Protein AF-A0A955Y1S4-F1 (afdb_monomer_lite)

Structure (mmCIF, N/CA/C/O backbone):
data_AF-A0A955Y1S4-F1
#
_entry.id   AF-A0A955Y1S4-F1
#
loop_
_atom_site.group_PDB
_atom_site.id
_atom_site.type_symbol
_atom_site.label_atom_id
_atom_site.label_alt_id
_atom_site.label_comp_id
_atom_site.label_asym_id
_atom_site.label_entity_id
_atom_site.label_seq_id
_atom_site.pdbx_PDB_ins_code
_atom_site.Cartn_x
_atom_site.Cartn_y
_atom_site.Cartn_z
_atom_site.occupancy
_atom_site.B_iso_or_equiv
_atom_site.auth_seq_id
_atom_site.auth_comp_id
_atom_site.auth_asym_id
_atom_site.auth_atom_id
_atom_site.pdbx_PDB_model_num
ATOM 1 N N . MET A 1 1 ? 46.628 -7.583 -4.618 1.00 51.91 1 MET A N 1
ATOM 2 C CA . MET A 1 1 ? 46.057 -6.409 -5.317 1.00 51.91 1 MET A CA 1
ATOM 3 C C . MET A 1 1 ? 46.534 -6.329 -6.782 1.00 51.91 1 MET A C 1
ATOM 5 O O . MET A 1 1 ? 46.796 -5.245 -7.268 1.00 51.91 1 MET A O 1
ATOM 9 N N . GLY A 1 2 ? 46.641 -7.453 -7.514 1.00 55.50 2 GLY A N 1
ATOM 10 C CA . GLY A 1 2 ? 47.383 -7.476 -8.792 1.00 55.50 2 GLY A CA 1
ATOM 11 C C . GLY A 1 2 ? 46.976 -8.576 -9.776 1.00 55.50 2 GLY A C 1
ATOM 12 O O . GLY A 1 2 ? 47.836 -9.185 -10.378 1.00 55.50 2 GLY A O 1
ATOM 13 N N . ARG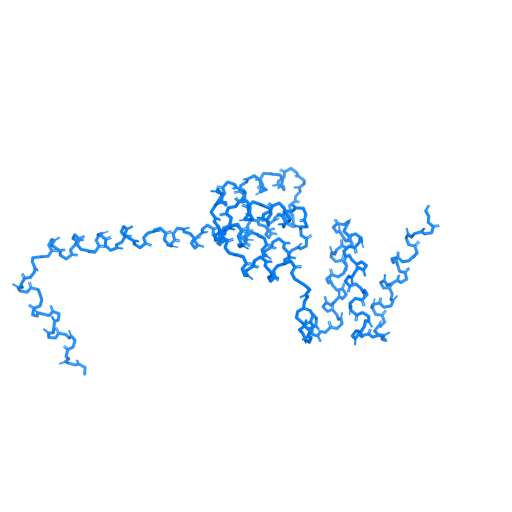 A 1 3 ? 45.679 -8.886 -9.899 1.00 57.31 3 ARG A N 1
ATOM 14 C CA . ARG A 1 3 ? 45.173 -9.801 -10.954 1.00 57.31 3 ARG A CA 1
ATOM 15 C C . ARG A 1 3 ? 44.001 -9.231 -11.754 1.00 57.31 3 ARG A C 1
ATOM 17 O O . ARG A 1 3 ? 43.813 -9.585 -12.906 1.00 57.31 3 ARG A O 1
ATOM 24 N N . ILE A 1 4 ? 43.238 -8.309 -11.163 1.00 57.88 4 ILE A N 1
ATOM 25 C CA . ILE A 1 4 ? 42.127 -7.631 -11.846 1.00 57.88 4 ILE A CA 1
ATOM 26 C C . ILE A 1 4 ? 42.656 -6.514 -12.766 1.00 57.88 4 ILE A C 1
ATOM 28 O O . ILE A 1 4 ? 42.139 -6.340 -13.861 1.00 57.88 4 ILE A O 1
ATOM 32 N N . GLY A 1 5 ? 43.724 -5.810 -12.368 1.00 56.78 5 GLY A N 1
ATOM 33 C CA . GLY A 1 5 ? 44.334 -4.749 -13.184 1.00 56.78 5 GLY A CA 1
ATOM 34 C C . GLY A 1 5 ? 44.963 -5.253 -14.490 1.00 56.78 5 GLY A C 1
ATOM 35 O O . GLY A 1 5 ? 44.794 -4.616 -15.524 1.00 56.78 5 GLY A O 1
ATOM 36 N N . GLU A 1 6 ? 45.603 -6.428 -14.469 1.00 59.25 6 GLU A N 1
ATOM 37 C CA . GLU A 1 6 ? 46.213 -7.039 -15.664 1.00 59.25 6 GLU A CA 1
ATOM 38 C C . GLU A 1 6 ? 45.165 -7.562 -16.659 1.00 59.25 6 GLU A C 1
ATOM 40 O O . GLU A 1 6 ? 45.338 -7.425 -17.868 1.00 59.25 6 GLU A O 1
ATOM 45 N N . LEU A 1 7 ? 44.037 -8.095 -16.169 1.00 58.19 7 LEU A N 1
ATOM 46 C CA . LEU A 1 7 ? 42.918 -8.508 -17.026 1.00 58.19 7 LEU A CA 1
ATOM 47 C C . LEU A 1 7 ? 42.256 -7.318 -17.734 1.00 58.19 7 LEU A C 1
ATOM 49 O O . LEU A 1 7 ? 41.830 -7.455 -18.877 1.00 58.19 7 LEU A O 1
ATOM 53 N N . ILE A 1 8 ? 42.186 -6.156 -17.079 1.00 59.56 8 ILE A N 1
ATOM 54 C CA . ILE A 1 8 ? 41.623 -4.932 -17.667 1.00 59.56 8 ILE A CA 1
ATOM 55 C C . ILE A 1 8 ? 42.572 -4.357 -18.733 1.00 59.56 8 ILE A C 1
ATOM 57 O O . ILE A 1 8 ? 42.115 -4.019 -19.822 1.00 59.56 8 ILE A O 1
ATOM 61 N N . GLN A 1 9 ? 43.886 -4.337 -18.479 1.00 59.72 9 GLN A N 1
ATOM 62 C CA . GLN A 1 9 ? 44.881 -3.863 -19.455 1.00 59.72 9 GLN A CA 1
ATOM 63 C C . GLN A 1 9 ? 45.009 -4.767 -20.693 1.00 59.72 9 GLN A C 1
ATOM 65 O O . GLN A 1 9 ? 45.205 -4.266 -21.798 1.00 59.72 9 GLN A O 1
ATOM 70 N N . GLY A 1 10 ? 44.858 -6.089 -20.544 1.00 58.91 10 GLY A N 1
ATOM 71 C CA . GLY A 1 10 ? 44.835 -7.012 -21.686 1.00 58.91 10 GLY A CA 1
ATOM 72 C C . GLY A 1 10 ? 43.583 -6.873 -22.561 1.00 58.91 10 GLY A C 1
ATOM 73 O O . GLY A 1 10 ? 43.636 -7.119 -23.766 1.00 58.91 10 GLY A O 1
ATOM 74 N N . LEU A 1 11 ? 42.459 -6.438 -21.981 1.00 54.91 11 LEU A N 1
ATOM 75 C CA . LEU A 1 11 ? 41.208 -6.227 -22.713 1.00 54.91 11 LEU A CA 1
ATOM 76 C C . LEU A 1 11 ? 41.243 -4.953 -23.577 1.00 54.91 11 LEU A C 1
ATOM 78 O O . LEU A 1 11 ? 40.689 -4.952 -24.676 1.00 54.91 11 LEU A O 1
ATOM 82 N N . GLU A 1 12 ? 41.926 -3.898 -23.115 1.00 54.06 12 GLU A N 1
ATOM 83 C CA . GLU A 1 12 ? 42.076 -2.622 -23.841 1.00 54.06 12 GLU A CA 1
ATOM 84 C C . GLU A 1 12 ? 42.860 -2.754 -25.158 1.00 54.06 12 GLU A C 1
ATOM 86 O O . GLU A 1 12 ? 42.649 -1.960 -26.073 1.00 54.06 12 GLU A O 1
ATOM 91 N N . GLN A 1 13 ? 43.725 -3.766 -25.299 1.00 63.50 13 GLN A N 1
ATOM 92 C CA . GLN A 1 13 ? 44.450 -4.021 -26.554 1.00 63.50 13 GLN A CA 1
ATOM 93 C C . GLN A 1 13 ? 43.636 -4.803 -27.594 1.00 63.50 13 GLN A C 1
ATOM 95 O O . GLN A 1 13 ? 43.968 -4.769 -28.777 1.00 63.50 13 GLN A O 1
ATOM 100 N N . ILE A 1 14 ? 42.582 -5.509 -27.176 1.00 69.38 14 ILE A N 1
ATOM 101 C CA . ILE A 1 14 ? 41.815 -6.423 -28.039 1.00 69.38 14 ILE A CA 1
ATOM 102 C C . ILE A 1 14 ? 40.467 -5.812 -28.437 1.00 69.38 14 ILE A C 1
ATOM 104 O O . ILE A 1 14 ? 39.948 -6.093 -29.518 1.00 69.38 14 ILE A O 1
ATOM 108 N N . VAL A 1 15 ? 39.898 -4.953 -27.588 1.00 66.75 15 VAL A N 1
ATOM 109 C CA . VAL A 1 15 ? 38.574 -4.366 -27.794 1.00 66.75 15 VAL A CA 1
ATOM 110 C C . VAL A 1 15 ? 38.706 -2.852 -27.971 1.00 66.75 15 VAL A C 1
ATOM 112 O O . VAL A 1 15 ? 39.052 -2.156 -27.017 1.00 66.75 15 VAL A O 1
ATOM 115 N N . PRO A 1 16 ? 38.403 -2.308 -29.166 1.00 80.44 16 PRO A N 1
ATOM 116 C CA . PRO A 1 16 ? 38.429 -0.871 -29.388 1.00 80.44 16 PRO A CA 1
ATOM 117 C C . PRO A 1 16 ? 37.551 -0.113 -28.374 1.00 80.44 16 PRO A C 1
ATOM 119 O O . PRO A 1 16 ? 36.448 -0.570 -28.060 1.00 80.44 16 PRO A O 1
ATOM 122 N N . PRO A 1 17 ? 37.958 1.082 -27.909 1.00 77.19 17 PRO A N 1
ATOM 123 C CA . PRO A 1 17 ? 37.250 1.818 -26.855 1.00 77.19 17 PRO A CA 1
ATOM 124 C C . PRO A 1 17 ? 35.794 2.164 -27.212 1.00 77.19 17 PRO A C 1
ATOM 126 O O . PRO A 1 17 ? 34.937 2.258 -26.332 1.00 77.19 17 PRO A O 1
ATOM 129 N N . TRP A 1 18 ? 35.470 2.281 -28.503 1.00 78.19 18 TRP A N 1
ATOM 130 C CA . TRP A 1 18 ? 34.096 2.482 -28.970 1.00 78.19 18 TRP A CA 1
ATOM 131 C C . TRP A 1 18 ? 33.198 1.251 -28.757 1.00 78.19 18 TRP A C 1
ATOM 133 O O . TRP A 1 18 ? 32.001 1.411 -28.529 1.00 78.19 18 TRP A O 1
ATOM 143 N N . VAL A 1 19 ? 33.753 0.032 -28.771 1.00 84.00 19 VAL A N 1
ATOM 144 C CA . VAL A 1 19 ? 33.013 -1.209 -28.483 1.00 84.00 19 VAL A CA 1
ATOM 145 C C . VAL A 1 19 ? 32.673 -1.288 -26.998 1.00 84.00 19 VAL A C 1
ATOM 147 O O . VAL A 1 19 ? 31.555 -1.658 -26.650 1.00 84.00 19 VAL A O 1
ATOM 150 N N . LEU A 1 20 ? 33.597 -0.887 -26.117 1.00 79.94 20 LEU A N 1
ATOM 151 C CA . LEU A 1 20 ? 33.336 -0.799 -24.675 1.00 79.94 20 LEU A CA 1
ATOM 152 C C . LEU A 1 20 ? 32.244 0.234 -24.369 1.00 79.94 20 LEU A C 1
ATOM 154 O O . LEU A 1 20 ? 31.333 -0.047 -23.591 1.00 79.94 20 LEU A O 1
ATOM 158 N N . LEU A 1 21 ? 32.282 1.395 -25.032 1.00 82.94 21 LEU A N 1
ATOM 159 C CA . LEU A 1 21 ? 31.219 2.402 -24.949 1.00 82.94 21 LEU A CA 1
ATOM 160 C C . LEU A 1 21 ? 29.875 1.860 -25.454 1.00 82.94 21 LEU A C 1
ATOM 162 O O . LEU A 1 21 ? 28.863 2.015 -24.773 1.00 82.94 21 LEU A O 1
ATOM 166 N N . ALA A 1 22 ? 29.853 1.180 -26.602 1.00 82.00 22 ALA A N 1
ATOM 167 C CA . ALA A 1 22 ? 28.636 0.577 -27.140 1.00 82.00 22 ALA A CA 1
ATOM 168 C C . ALA A 1 22 ? 28.067 -0.499 -26.200 1.00 82.00 22 ALA A C 1
ATOM 170 O O . ALA A 1 22 ? 26.870 -0.501 -25.919 1.00 82.00 22 ALA A O 1
ATOM 171 N N . ALA A 1 23 ? 28.917 -1.367 -25.646 1.00 82.06 23 ALA A N 1
ATOM 172 C CA . ALA A 1 23 ? 28.516 -2.386 -24.681 1.00 82.06 23 ALA A CA 1
ATOM 173 C C . ALA A 1 23 ? 27.958 -1.769 -23.388 1.00 82.06 23 ALA A C 1
ATOM 175 O O . ALA A 1 23 ? 26.931 -2.224 -22.884 1.00 82.06 23 ALA A O 1
ATOM 176 N N . ALA A 1 24 ? 28.577 -0.698 -22.881 1.00 80.12 24 ALA A N 1
ATOM 177 C CA . ALA A 1 24 ? 28.082 0.033 -21.719 1.00 80.12 24 ALA A CA 1
ATOM 178 C C . ALA A 1 24 ? 26.711 0.680 -21.982 1.00 80.12 24 ALA A C 1
ATOM 180 O O . ALA A 1 24 ? 25.823 0.598 -21.134 1.00 80.12 24 ALA A O 1
ATOM 181 N N . VAL A 1 25 ? 26.504 1.269 -23.166 1.00 84.56 25 VAL A N 1
ATOM 182 C CA . VAL A 1 25 ? 25.204 1.832 -23.570 1.00 84.56 25 VAL A CA 1
ATOM 183 C C . VAL A 1 25 ? 24.144 0.738 -23.677 1.00 84.56 25 VAL A C 1
ATOM 185 O O . VAL A 1 25 ? 23.045 0.909 -23.155 1.00 84.56 25 VAL A O 1
ATOM 188 N N . VAL A 1 26 ? 24.465 -0.407 -24.282 1.00 84.31 26 VAL A N 1
ATOM 189 C CA . VAL A 1 26 ? 23.540 -1.547 -24.381 1.00 84.31 26 VAL A CA 1
ATOM 190 C C . VAL A 1 26 ? 23.163 -2.066 -22.993 1.00 84.31 26 VAL A C 1
ATOM 192 O O . VAL A 1 26 ? 21.979 -2.241 -22.710 1.00 84.31 26 VAL A O 1
ATOM 195 N N . LEU A 1 27 ? 24.132 -2.240 -22.091 1.00 78.75 27 LEU A N 1
ATOM 196 C CA . LEU A 1 27 ? 23.867 -2.637 -20.705 1.00 78.75 27 LEU A CA 1
ATOM 197 C C . LEU A 1 27 ? 23.009 -1.604 -19.964 1.00 78.75 27 LEU A C 1
ATOM 199 O O . LEU A 1 27 ? 22.086 -1.983 -19.245 1.00 78.75 27 LEU A O 1
ATOM 203 N N . ALA A 1 28 ? 23.261 -0.309 -20.166 1.00 71.31 28 ALA A N 1
ATOM 204 C CA . ALA A 1 28 ? 22.462 0.756 -19.570 1.00 71.31 28 ALA A CA 1
ATOM 205 C C . ALA A 1 28 ? 21.015 0.750 -20.091 1.00 71.31 28 ALA A C 1
ATOM 207 O O . ALA A 1 28 ? 20.085 0.874 -19.297 1.00 71.31 28 ALA A O 1
ATOM 208 N N . VAL A 1 29 ? 20.809 0.545 -21.395 1.00 76.12 29 VAL A N 1
ATOM 209 C CA . VAL A 1 29 ? 19.474 0.427 -22.008 1.00 76.12 29 VAL A CA 1
ATOM 210 C C . VAL A 1 29 ? 18.737 -0.808 -21.490 1.00 76.12 29 VAL A C 1
ATOM 212 O O . VAL A 1 29 ? 17.551 -0.719 -21.178 1.00 76.12 29 VAL A O 1
ATOM 215 N N . LEU A 1 30 ? 19.429 -1.939 -21.335 1.00 75.50 30 LEU A N 1
ATOM 216 C CA . LEU A 1 30 ? 18.843 -3.171 -20.800 1.00 75.50 30 LEU A CA 1
ATOM 217 C C . LEU A 1 30 ? 18.516 -3.075 -19.301 1.00 75.50 30 LEU A C 1
ATOM 219 O O . LEU A 1 30 ? 17.526 -3.652 -18.855 1.00 75.50 30 LEU A O 1
ATOM 223 N N . ALA A 1 31 ? 19.304 -2.333 -18.518 1.00 69.88 31 ALA A N 1
ATOM 224 C CA . ALA A 1 31 ? 19.083 -2.138 -17.082 1.00 69.88 31 ALA A CA 1
ATOM 225 C C . ALA A 1 31 ? 18.101 -0.993 -16.752 1.00 69.88 31 ALA A C 1
ATOM 227 O O . ALA A 1 31 ? 17.524 -0.961 -15.659 1.00 69.88 31 ALA A O 1
ATOM 228 N N . ALA A 1 32 ? 17.876 -0.063 -17.686 1.00 67.50 32 ALA A N 1
ATOM 229 C CA . ALA A 1 32 ? 16.993 1.091 -17.511 1.00 67.50 32 ALA A CA 1
ATOM 230 C C . ALA A 1 32 ? 15.554 0.751 -17.056 1.00 67.50 32 ALA A C 1
ATOM 232 O O . ALA A 1 32 ? 15.050 1.457 -16.175 1.00 67.50 32 ALA A O 1
ATOM 233 N N . PRO A 1 33 ? 14.880 -0.308 -17.559 1.00 71.44 33 PRO A N 1
ATOM 234 C CA . PRO A 1 33 ? 13.500 -0.614 -17.181 1.00 71.44 33 PRO A CA 1
ATOM 235 C C . PRO A 1 33 ? 13.346 -0.864 -15.676 1.00 71.44 33 PRO A C 1
ATOM 237 O O . PRO A 1 33 ? 12.482 -0.261 -15.038 1.00 71.44 33 PRO A O 1
ATOM 240 N N . GLY A 1 34 ? 14.239 -1.666 -15.084 1.00 70.62 34 GLY A N 1
ATOM 241 C CA . GLY A 1 34 ? 14.190 -1.996 -13.657 1.00 70.62 34 GLY A CA 1
ATOM 242 C C . GLY A 1 34 ? 14.467 -0.791 -12.754 1.00 70.62 34 GLY A C 1
ATOM 243 O O . GLY A 1 34 ? 13.839 -0.630 -11.704 1.00 70.62 34 GLY A O 1
ATOM 244 N N . TRP A 1 35 ? 15.358 0.110 -13.179 1.00 69.44 35 TRP A N 1
ATOM 245 C CA . TRP A 1 35 ? 15.664 1.327 -12.422 1.00 69.44 35 TRP A CA 1
ATOM 246 C C . TRP A 1 35 ? 14.487 2.312 -12.425 1.00 69.44 35 TRP A C 1
ATOM 248 O O . TRP A 1 35 ? 14.132 2.882 -11.387 1.00 69.44 35 TRP A O 1
ATOM 258 N N . VAL A 1 36 ? 13.817 2.455 -13.573 1.00 78.31 36 VAL A N 1
ATOM 259 C CA . VAL A 1 36 ? 12.603 3.271 -13.712 1.00 78.31 36 VAL A CA 1
ATOM 260 C C . VAL A 1 36 ? 11.455 2.702 -12.871 1.00 78.31 36 VAL A C 1
ATOM 262 O O . VAL A 1 36 ? 10.755 3.473 -12.207 1.00 78.31 36 VAL A O 1
ATOM 265 N N . GLU A 1 37 ? 11.285 1.378 -12.830 1.00 78.25 37 GLU A N 1
ATOM 266 C CA . GLU A 1 37 ? 10.288 0.703 -11.985 1.00 78.25 37 GLU A CA 1
ATOM 267 C C . GLU A 1 37 ? 10.506 1.031 -10.496 1.00 78.25 37 GLU A C 1
ATOM 269 O O . GLU A 1 37 ? 9.583 1.451 -9.792 1.00 78.25 37 GLU A O 1
ATOM 274 N N . GLY A 1 38 ? 11.756 0.951 -10.024 1.00 78.44 38 GLY A N 1
ATOM 275 C CA . GLY A 1 38 ? 12.116 1.280 -8.643 1.00 78.44 38 GLY A CA 1
ATOM 276 C C . GLY A 1 38 ? 11.825 2.740 -8.275 1.00 78.44 38 GLY A C 1
ATOM 277 O O . GLY A 1 38 ? 11.333 3.031 -7.177 1.00 78.44 38 GLY A O 1
ATOM 278 N N . LEU A 1 39 ? 12.067 3.676 -9.199 1.00 86.25 39 LEU A N 1
ATOM 279 C CA . LEU A 1 39 ? 11.717 5.086 -9.010 1.00 86.25 39 LEU A CA 1
ATOM 280 C C . LEU A 1 39 ? 10.199 5.297 -8.958 1.00 86.25 39 LEU A C 1
ATOM 282 O O . LEU A 1 39 ? 9.726 6.078 -8.127 1.00 86.25 39 LEU A O 1
ATOM 286 N N . ARG A 1 40 ? 9.424 4.591 -9.791 1.00 87.00 40 ARG A N 1
ATOM 287 C CA . ARG A 1 40 ? 7.952 4.639 -9.769 1.00 87.00 40 ARG A CA 1
ATOM 288 C C . ARG A 1 40 ? 7.400 4.146 -8.436 1.00 87.00 40 ARG A C 1
ATOM 290 O O . ARG A 1 40 ? 6.609 4.859 -7.822 1.00 87.00 40 ARG A O 1
ATOM 297 N N . VAL A 1 41 ? 7.896 3.016 -7.928 1.00 86.94 41 VAL A N 1
ATOM 298 C CA . VAL A 1 41 ? 7.533 2.488 -6.602 1.00 86.94 41 VAL A CA 1
ATOM 299 C C . VAL A 1 41 ? 7.805 3.516 -5.499 1.00 86.94 41 VAL A C 1
ATOM 301 O O . VAL A 1 41 ? 6.932 3.791 -4.674 1.00 86.94 41 VAL A O 1
ATOM 304 N N . LYS A 1 42 ? 8.992 4.140 -5.492 1.00 88.38 42 LYS A N 1
ATOM 305 C CA . LYS A 1 42 ? 9.327 5.190 -4.511 1.00 88.38 42 LYS A CA 1
ATOM 306 C C . LYS A 1 42 ? 8.379 6.388 -4.607 1.00 88.38 42 LYS A C 1
ATOM 308 O O . LYS A 1 42 ? 7.915 6.884 -3.580 1.00 88.38 42 LYS A O 1
ATOM 313 N N . ARG A 1 43 ? 8.066 6.839 -5.825 1.00 89.44 43 ARG A N 1
ATOM 314 C CA . ARG A 1 43 ? 7.152 7.966 -6.071 1.00 89.44 43 ARG A CA 1
ATOM 315 C C . ARG A 1 43 ? 5.724 7.662 -5.618 1.00 89.44 43 ARG A C 1
ATOM 317 O O . ARG A 1 43 ? 5.112 8.527 -4.998 1.00 89.44 43 ARG A O 1
ATOM 324 N N . VAL A 1 44 ? 5.220 6.456 -5.878 1.00 90.19 44 VAL A N 1
ATOM 325 C CA . VAL A 1 44 ? 3.900 6.003 -5.408 1.00 90.19 44 VAL A CA 1
ATOM 326 C C . VAL A 1 44 ? 3.831 6.043 -3.886 1.00 90.19 44 VAL A C 1
ATOM 328 O O . VAL A 1 44 ? 2.952 6.701 -3.334 1.00 90.19 44 VAL A O 1
ATOM 331 N N . LYS A 1 45 ? 4.812 5.450 -3.195 1.00 89.12 45 LYS A N 1
ATOM 332 C CA . LYS A 1 45 ? 4.855 5.466 -1.724 1.00 89.12 45 LYS A CA 1
ATOM 333 C C . LYS A 1 45 ? 4.881 6.882 -1.154 1.00 89.12 45 LYS A C 1
ATOM 335 O O . LYS A 1 45 ? 4.155 7.192 -0.212 1.00 89.12 45 LYS A O 1
ATOM 340 N N . ALA A 1 46 ? 5.700 7.758 -1.735 1.00 89.25 46 ALA A N 1
ATOM 341 C CA . ALA A 1 46 ? 5.797 9.146 -1.298 1.00 89.25 46 ALA A CA 1
ATOM 342 C C . ALA A 1 46 ? 4.477 9.914 -1.482 1.00 89.25 46 ALA A C 1
ATOM 344 O O . ALA A 1 46 ? 4.113 10.709 -0.618 1.00 89.25 46 ALA A O 1
ATOM 345 N N . ARG A 1 47 ? 3.753 9.674 -2.582 1.00 90.12 47 ARG A N 1
ATOM 346 C CA . ARG A 1 47 ? 2.460 10.314 -2.861 1.00 90.12 47 ARG A CA 1
ATOM 347 C C . ARG A 1 47 ? 1.348 9.801 -1.955 1.00 90.12 47 ARG A C 1
ATOM 349 O O . ARG A 1 47 ? 0.640 10.621 -1.389 1.00 90.12 47 ARG A O 1
ATOM 356 N N . ILE A 1 48 ? 1.267 8.489 -1.724 1.00 88.38 48 ILE A N 1
ATOM 357 C CA . ILE A 1 48 ? 0.311 7.904 -0.769 1.00 88.38 48 ILE A CA 1
ATOM 358 C C . ILE A 1 48 ? 0.525 8.489 0.633 1.00 88.38 48 ILE A C 1
ATOM 360 O O . ILE A 1 48 ? -0.432 8.864 1.304 1.00 88.38 48 ILE A O 1
ATOM 364 N N . ARG A 1 49 ? 1.782 8.656 1.066 1.00 87.56 49 ARG A N 1
ATOM 365 C CA . ARG A 1 49 ? 2.081 9.325 2.343 1.00 87.56 49 ARG A CA 1
ATOM 366 C C . ARG A 1 49 ? 1.579 10.763 2.379 1.00 87.56 49 ARG A C 1
ATOM 368 O O . ARG A 1 49 ? 0.957 11.150 3.364 1.00 87.56 49 ARG A O 1
ATOM 375 N N . ARG A 1 50 ? 1.821 11.540 1.319 1.00 88.19 50 ARG A N 1
ATOM 376 C CA . ARG A 1 50 ? 1.316 12.920 1.219 1.00 88.19 50 ARG A CA 1
ATOM 377 C C . ARG A 1 50 ? -0.209 12.981 1.236 1.00 88.19 50 ARG A C 1
ATOM 379 O O . ARG A 1 50 ? -0.744 13.826 1.937 1.00 88.19 50 ARG A O 1
ATOM 386 N N . MET A 1 51 ? -0.896 12.048 0.573 1.00 87.19 51 MET A N 1
ATOM 387 C CA . MET A 1 51 ? -2.364 11.991 0.563 1.00 87.19 51 MET A CA 1
ATOM 388 C C . MET A 1 51 ? -2.973 11.910 1.961 1.00 87.19 51 MET A C 1
ATOM 390 O O . MET A 1 51 ? -4.060 12.431 2.163 1.00 87.19 51 MET A O 1
ATOM 394 N N . THR A 1 52 ? -2.295 11.279 2.928 1.00 81.94 52 THR A N 1
ATOM 395 C CA . THR A 1 52 ? -2.819 11.191 4.304 1.00 81.94 52 THR A CA 1
ATOM 396 C C . THR A 1 52 ? -2.822 12.524 5.055 1.00 81.94 52 THR A C 1
ATOM 398 O O . THR A 1 52 ? -3.383 12.592 6.139 1.00 81.94 52 THR A O 1
ATOM 401 N N . ARG A 1 53 ? -2.180 13.565 4.512 1.00 85.75 53 ARG A N 1
ATOM 402 C CA . ARG A 1 53 ? -2.084 14.907 5.109 1.00 85.75 53 ARG A CA 1
ATOM 403 C C . ARG A 1 53 ? -2.636 16.005 4.195 1.00 85.75 53 ARG A C 1
ATOM 405 O O . ARG A 1 53 ? -2.520 17.174 4.535 1.00 85.75 53 ARG A O 1
ATOM 412 N N . ALA A 1 54 ? -3.143 15.635 3.022 1.00 85.81 54 ALA A N 1
ATOM 413 C CA . ALA A 1 54 ? -3.576 16.568 1.991 1.00 85.81 54 ALA A CA 1
ATOM 414 C C . ALA A 1 54 ? -5.068 16.894 2.139 1.00 85.81 54 ALA A C 1
ATOM 416 O O . ALA A 1 54 ? -5.858 16.036 2.539 1.00 85.81 54 ALA A O 1
ATOM 417 N N . GLU A 1 55 ? -5.452 18.111 1.761 1.00 84.81 55 GLU A N 1
ATOM 418 C CA . GLU A 1 55 ? -6.857 18.521 1.672 1.00 84.81 55 GLU A CA 1
ATOM 419 C C . GLU A 1 55 ? -7.594 17.768 0.552 1.00 84.81 55 GLU A C 1
ATOM 421 O O . GLU A 1 55 ? -6.970 17.204 -0.351 1.00 84.81 55 GLU A O 1
ATOM 426 N N . ALA A 1 56 ? -8.932 17.762 0.584 1.00 78.44 56 ALA A N 1
ATOM 427 C CA . ALA A 1 56 ? -9.764 16.952 -0.314 1.00 78.44 56 ALA A CA 1
ATOM 428 C C . ALA A 1 56 ? -9.425 17.137 -1.810 1.00 78.44 56 ALA A C 1
ATOM 430 O O . ALA A 1 56 ? -9.234 16.147 -2.517 1.00 78.44 56 ALA A O 1
ATOM 431 N N . GLY A 1 57 ? -9.253 18.381 -2.273 1.00 80.38 57 GLY A N 1
ATOM 432 C CA . GLY A 1 57 ? -8.911 18.665 -3.674 1.00 80.38 57 GLY A CA 1
ATOM 433 C C . GLY A 1 57 ? -7.503 18.204 -4.075 1.00 80.38 57 GLY A C 1
ATOM 434 O O . GLY A 1 57 ? -7.289 17.700 -5.177 1.00 80.38 57 GLY A O 1
ATOM 435 N N . GLU A 1 58 ? -6.525 18.302 -3.171 1.00 87.50 58 GLU A N 1
ATOM 436 C CA . GLU A 1 58 ? -5.170 17.806 -3.434 1.00 87.50 58 GLU A CA 1
ATOM 437 C C . GLU A 1 58 ? -5.108 16.271 -3.363 1.00 87.50 58 GLU A C 1
ATOM 439 O O . GLU A 1 58 ? -4.363 15.633 -4.115 1.00 87.50 58 GLU A O 1
ATOM 444 N N . ARG A 1 59 ? -5.937 15.656 -2.514 1.00 83.88 59 ARG A N 1
ATOM 445 C CA . ARG A 1 59 ? -6.047 14.202 -2.379 1.00 83.88 59 ARG A CA 1
ATOM 446 C C . ARG A 1 59 ? -6.506 13.545 -3.677 1.00 83.88 59 ARG A C 1
ATOM 448 O O . ARG A 1 59 ? -5.920 12.532 -4.057 1.00 83.88 59 ARG A O 1
ATOM 455 N N . GLU A 1 60 ? -7.486 14.118 -4.374 1.00 84.94 60 GLU A N 1
ATOM 456 C CA . GLU A 1 60 ? -7.945 13.616 -5.678 1.00 84.94 60 GLU A CA 1
ATOM 457 C C . GLU A 1 60 ? -6.851 13.694 -6.744 1.00 84.94 60 GLU A C 1
ATOM 459 O O . GLU A 1 60 ? -6.595 12.708 -7.444 1.00 84.94 60 GLU A O 1
ATOM 464 N N . ARG A 1 61 ? -6.131 14.824 -6.817 1.00 90.06 61 ARG A N 1
ATOM 465 C CA . ARG A 1 61 ? -5.004 14.981 -7.748 1.00 90.06 61 ARG A CA 1
ATOM 466 C C . ARG A 1 61 ? -3.922 13.937 -7.489 1.00 90.06 61 ARG A C 1
ATOM 468 O O . ARG A 1 61 ? -3.466 13.263 -8.412 1.00 90.06 61 ARG A O 1
ATOM 475 N N . LEU A 1 62 ? -3.532 13.765 -6.227 1.00 89.00 62 LEU A N 1
ATOM 476 C CA . LEU A 1 62 ? -2.532 12.775 -5.834 1.00 89.00 62 LEU A CA 1
ATOM 477 C C . LEU A 1 62 ? -2.996 11.343 -6.125 1.00 89.00 62 LEU A C 1
ATOM 479 O O . LEU A 1 62 ? -2.178 10.516 -6.528 1.00 89.00 62 LEU A O 1
ATOM 483 N N . LEU A 1 63 ? -4.287 11.051 -5.962 1.00 88.81 63 LEU A N 1
ATOM 484 C CA . LEU A 1 63 ? -4.868 9.750 -6.279 1.00 88.81 63 LEU A CA 1
ATOM 485 C C . LEU A 1 63 ? -4.751 9.464 -7.783 1.00 88.81 63 LEU A C 1
ATOM 487 O O . LEU A 1 63 ? -4.250 8.402 -8.157 1.00 88.81 63 LEU A O 1
ATOM 491 N N . ALA A 1 64 ? -5.105 10.424 -8.643 1.00 89.50 64 ALA A N 1
ATOM 492 C CA . ALA A 1 64 ? -4.928 10.309 -10.092 1.00 89.50 64 ALA A CA 1
ATOM 493 C C . ALA A 1 64 ? -3.452 10.117 -10.487 1.00 89.50 64 ALA A C 1
ATOM 495 O O . ALA A 1 64 ? -3.130 9.231 -11.280 1.00 89.50 64 ALA A O 1
ATOM 496 N N . GLU A 1 65 ? -2.534 10.879 -9.882 1.00 90.38 65 GLU A N 1
ATOM 497 C CA . GLU A 1 65 ? -1.092 10.731 -10.113 1.00 90.38 65 GLU A CA 1
ATOM 498 C C . GLU A 1 65 ? -0.576 9.343 -9.702 1.00 90.38 65 GLU A C 1
ATOM 500 O O . GLU A 1 65 ? 0.255 8.759 -10.396 1.00 90.38 65 GLU A O 1
ATOM 505 N N . VAL A 1 66 ? -1.044 8.800 -8.576 1.00 91.56 66 VAL A N 1
ATOM 506 C CA . VAL A 1 66 ? -0.653 7.464 -8.103 1.00 91.56 66 VAL A CA 1
ATOM 507 C C . VAL A 1 66 ? -1.113 6.381 -9.080 1.00 91.56 66 VAL A C 1
ATOM 509 O O . VAL A 1 66 ? -0.317 5.501 -9.413 1.00 91.56 66 VAL A O 1
ATOM 512 N N . TRP A 1 67 ? -2.338 6.477 -9.598 1.00 90.69 67 TRP A N 1
ATOM 513 C CA . TRP A 1 67 ? -2.844 5.548 -10.613 1.00 90.69 67 TRP A CA 1
ATOM 514 C C . TRP A 1 67 ? -2.103 5.666 -11.944 1.00 90.69 67 TRP A C 1
ATOM 516 O O . TRP A 1 67 ? -1.739 4.645 -12.524 1.00 90.69 67 TRP A O 1
ATOM 526 N N . ALA A 1 68 ? -1.786 6.884 -12.383 1.00 89.25 68 ALA A N 1
ATOM 527 C CA . ALA A 1 68 ? -0.992 7.113 -13.589 1.00 89.25 68 ALA A CA 1
ATOM 528 C C . ALA A 1 68 ? 0.453 6.592 -13.467 1.00 89.25 68 ALA A C 1
ATOM 530 O O . ALA A 1 68 ? 1.070 6.212 -14.456 1.00 89.25 68 ALA A O 1
ATOM 531 N N . LEU A 1 69 ? 1.026 6.560 -12.259 1.00 87.06 69 LEU A N 1
ATOM 532 C CA . LEU A 1 69 ? 2.344 5.952 -12.036 1.00 87.06 69 LEU A CA 1
ATOM 533 C C . LEU A 1 69 ? 2.288 4.432 -12.040 1.00 87.06 69 LEU A C 1
ATOM 535 O O . LEU A 1 69 ? 3.241 3.802 -12.516 1.00 87.06 69 LEU A O 1
ATOM 539 N N . ALA A 1 70 ? 1.218 3.882 -11.456 1.00 86.75 70 ALA A N 1
ATOM 540 C CA . ALA A 1 70 ? 0.966 2.455 -11.426 1.00 86.75 70 ALA A CA 1
ATOM 541 C C . ALA A 1 70 ? 0.773 1.925 -12.842 1.00 86.75 70 ALA A C 1
ATOM 543 O O . ALA A 1 70 ? 1.441 0.961 -13.188 1.00 86.75 70 ALA A O 1
ATOM 544 N N . ASP A 1 71 ? -0.046 2.586 -13.667 1.00 86.38 71 ASP A N 1
ATOM 545 C CA . ASP A 1 71 ? -0.185 2.314 -15.107 1.00 86.38 71 ASP A CA 1
ATOM 546 C C . ASP A 1 71 ? -0.345 0.815 -15.429 1.00 86.38 71 ASP A C 1
ATOM 548 O O . ASP A 1 71 ? 0.248 0.268 -16.356 1.00 86.38 71 ASP A O 1
ATOM 552 N N . GLY A 1 72 ? -1.059 0.088 -14.564 1.00 79.81 72 GLY A N 1
ATOM 553 C CA . GLY A 1 72 ? -1.242 -1.354 -14.714 1.00 79.81 72 GLY A CA 1
ATOM 554 C C . GLY A 1 72 ? -0.007 -2.233 -14.462 1.00 79.81 72 GLY A C 1
ATOM 555 O O . GLY A 1 72 ? -0.062 -3.443 -14.683 1.00 79.81 72 GLY A O 1
ATOM 556 N N . ARG A 1 73 ? 1.113 -1.669 -14.012 1.00 84.94 73 ARG A N 1
ATOM 557 C CA . ARG A 1 73 ? 2.360 -2.395 -13.751 1.00 84.94 73 ARG A CA 1
ATOM 558 C C . ARG A 1 73 ? 2.245 -3.194 -12.449 1.00 84.94 73 ARG A C 1
ATOM 560 O O . ARG A 1 73 ? 2.046 -2.578 -11.398 1.00 84.94 73 ARG A O 1
ATOM 567 N N . PRO A 1 74 ? 2.423 -4.528 -12.471 1.00 84.38 74 PRO A N 1
ATOM 568 C CA . PRO A 1 74 ? 2.185 -5.379 -11.302 1.00 84.38 74 PRO A CA 1
ATOM 569 C C . PRO A 1 74 ? 3.010 -4.993 -10.069 1.00 84.38 74 PRO A C 1
ATOM 571 O O . PRO A 1 74 ? 2.468 -4.851 -8.979 1.00 84.38 74 PRO A O 1
ATOM 574 N N . GLU A 1 75 ? 4.311 -4.741 -10.234 1.00 84.44 75 GLU A N 1
ATOM 575 C CA . GLU A 1 75 ? 5.198 -4.370 -9.119 1.00 84.44 75 GLU A CA 1
ATOM 576 C C . GLU A 1 75 ? 4.791 -3.044 -8.462 1.00 84.44 75 GLU A C 1
ATOM 578 O O . GLU A 1 75 ? 4.844 -2.879 -7.238 1.00 84.44 75 GLU A O 1
ATOM 583 N N . VAL A 1 76 ? 4.344 -2.085 -9.274 1.00 86.75 76 VAL A N 1
ATOM 584 C CA . VAL A 1 76 ? 3.925 -0.767 -8.794 1.00 86.75 76 VAL A CA 1
ATOM 585 C C . VAL A 1 76 ? 2.552 -0.844 -8.126 1.00 86.75 76 VAL A C 1
ATOM 587 O O . VAL A 1 76 ? 2.369 -0.250 -7.064 1.00 86.75 76 VAL A O 1
ATOM 590 N N . LEU A 1 77 ? 1.618 -1.620 -8.686 1.00 87.69 77 LEU A N 1
ATOM 591 C CA . LEU A 1 77 ? 0.313 -1.913 -8.085 1.00 87.69 77 LEU A CA 1
ATOM 592 C C . LEU A 1 77 ? 0.452 -2.659 -6.752 1.00 87.69 77 LEU A C 1
ATOM 594 O O . LEU A 1 77 ? -0.208 -2.304 -5.778 1.00 87.69 77 LEU A O 1
ATOM 598 N N . LEU A 1 78 ? 1.366 -3.628 -6.661 1.00 87.38 78 LEU A N 1
ATOM 599 C CA . LEU A 1 78 ? 1.647 -4.336 -5.415 1.00 87.38 78 LEU A CA 1
ATOM 600 C C . LEU A 1 78 ? 2.213 -3.388 -4.348 1.00 87.38 78 LEU A C 1
ATOM 602 O O . LEU A 1 78 ? 1.828 -3.448 -3.177 1.00 87.38 78 LEU A O 1
ATOM 606 N N . ALA A 1 79 ? 3.123 -2.492 -4.736 1.00 88.12 79 ALA A N 1
ATOM 607 C CA . ALA A 1 79 ? 3.643 -1.471 -3.834 1.00 88.12 79 ALA A CA 1
ATOM 608 C C . ALA A 1 79 ? 2.563 -0.472 -3.390 1.00 88.12 79 ALA A C 1
ATOM 610 O O . ALA A 1 79 ? 2.566 -0.064 -2.227 1.00 88.12 79 ALA A O 1
ATOM 611 N N . LEU A 1 80 ? 1.653 -0.101 -4.295 1.00 90.25 80 LEU A N 1
ATOM 612 C CA . LEU A 1 80 ? 0.494 0.741 -4.015 1.00 90.25 80 LEU A CA 1
ATOM 613 C C . LEU A 1 80 ? -0.421 0.056 -2.993 1.00 90.25 80 LEU A C 1
ATOM 615 O O . LEU A 1 80 ? -0.699 0.656 -1.959 1.00 90.25 80 LEU A O 1
ATOM 619 N N . ALA A 1 81 ? -0.807 -1.202 -3.223 1.00 87.88 81 ALA A N 1
ATOM 620 C CA . ALA A 1 81 ? -1.664 -1.969 -2.319 1.00 87.88 81 ALA A CA 1
ATOM 621 C C . ALA A 1 81 ? -1.050 -2.091 -0.915 1.00 87.88 81 ALA A C 1
ATOM 623 O O . ALA A 1 81 ? -1.717 -1.814 0.078 1.00 87.88 81 ALA A O 1
ATOM 624 N N . ARG A 1 82 ? 0.248 -2.412 -0.821 1.00 86.88 82 ARG A N 1
ATOM 625 C CA . ARG A 1 82 ? 0.967 -2.505 0.463 1.00 86.88 82 ARG A CA 1
ATOM 626 C C . ARG A 1 82 ? 1.042 -1.177 1.209 1.00 86.88 82 ARG A C 1
ATOM 628 O O . ARG A 1 82 ? 0.874 -1.146 2.424 1.00 86.88 82 ARG A O 1
ATOM 635 N N . GLU A 1 83 ? 1.349 -0.081 0.517 1.00 88.38 83 GLU A N 1
ATOM 636 C CA . GLU A 1 83 ? 1.438 1.223 1.180 1.00 88.38 83 GLU A CA 1
ATOM 637 C C . GLU A 1 83 ? 0.042 1.752 1.547 1.00 88.38 83 GLU A C 1
ATOM 639 O O . GLU A 1 83 ? -0.106 2.368 2.598 1.00 88.38 83 GLU A O 1
ATOM 644 N N . ALA A 1 84 ? -0.984 1.471 0.736 1.00 85.69 84 ALA A N 1
ATOM 645 C CA . ALA A 1 84 ? -2.376 1.783 1.050 1.00 85.69 84 ALA A CA 1
ATOM 646 C C . ALA A 1 84 ? -2.863 1.016 2.288 1.00 85.69 84 ALA A C 1
ATOM 648 O O . ALA A 1 84 ? -3.462 1.627 3.169 1.00 85.69 84 ALA A O 1
ATOM 649 N N . ASP A 1 85 ? -2.541 -0.276 2.402 1.00 83.81 85 ASP A N 1
ATOM 650 C CA . ASP A 1 85 ? -2.829 -1.081 3.596 1.00 83.81 85 ASP A CA 1
ATOM 651 C C . ASP A 1 85 ? -2.112 -0.520 4.835 1.00 83.81 85 ASP A C 1
ATOM 653 O O . ASP A 1 85 ? -2.736 -0.253 5.860 1.00 83.81 85 ASP A O 1
ATOM 657 N N . LYS A 1 86 ? -0.816 -0.196 4.707 1.00 82.75 86 LYS A N 1
ATOM 658 C CA . LYS A 1 86 ? -0.033 0.435 5.783 1.00 82.75 86 LYS A CA 1
ATOM 659 C C . LYS A 1 86 ? -0.621 1.772 6.249 1.00 82.75 86 LYS A C 1
ATOM 661 O O . LYS A 1 86 ? -0.505 2.116 7.424 1.00 82.75 86 LYS A O 1
ATOM 666 N N . MET A 1 87 ? -1.196 2.545 5.331 1.00 79.44 87 MET A N 1
ATOM 667 C CA . MET A 1 87 ? -1.779 3.862 5.605 1.00 79.44 87 MET A CA 1
ATOM 668 C C . MET A 1 87 ? -3.287 3.811 5.878 1.00 79.44 87 MET A C 1
ATOM 670 O O . MET A 1 87 ? -3.895 4.869 6.008 1.00 79.44 87 MET A O 1
ATOM 674 N N . ASN A 1 88 ? -3.876 2.614 5.987 1.00 74.94 88 ASN A N 1
ATOM 675 C CA . ASN A 1 88 ? -5.304 2.393 6.208 1.00 74.94 88 ASN A CA 1
ATOM 676 C C . ASN A 1 88 ? -6.209 3.100 5.179 1.00 74.94 88 ASN A C 1
ATOM 678 O O . ASN A 1 88 ? -7.172 3.776 5.529 1.00 74.94 88 ASN A O 1
ATOM 682 N N . LEU A 1 89 ? -5.901 2.939 3.891 1.00 81.62 89 LEU A N 1
ATOM 683 C CA . LEU A 1 89 ? -6.703 3.442 2.773 1.00 81.62 89 LEU A CA 1
ATOM 684 C C . LEU A 1 89 ? -7.414 2.268 2.069 1.00 81.62 89 LEU A C 1
ATOM 686 O O . LEU A 1 89 ? -6.964 1.850 0.997 1.00 81.62 89 LEU A O 1
ATOM 690 N N . PRO A 1 90 ? -8.501 1.713 2.645 1.00 78.88 90 PRO A N 1
ATOM 691 C CA . PRO A 1 90 ? -9.097 0.449 2.197 1.00 78.88 90 PRO A CA 1
ATOM 692 C C . PRO A 1 90 ? -9.591 0.508 0.749 1.00 78.88 90 PRO A C 1
ATOM 694 O O . PRO A 1 90 ? -9.210 -0.329 -0.059 1.00 78.88 90 PRO A O 1
ATOM 697 N N . ALA A 1 91 ? -10.310 1.569 0.365 1.00 80.69 91 ALA A N 1
ATOM 698 C CA . ALA A 1 91 ? -10.802 1.727 -1.006 1.00 80.69 91 ALA A CA 1
ATOM 699 C C . ALA A 1 91 ? -9.672 1.734 -2.056 1.00 80.69 91 ALA A C 1
ATOM 701 O O . ALA A 1 91 ? -9.827 1.201 -3.156 1.00 80.69 91 ALA A O 1
ATOM 702 N N . LEU A 1 92 ? -8.519 2.323 -1.714 1.00 86.12 92 LEU A N 1
ATOM 703 C CA . LEU A 1 92 ? -7.348 2.354 -2.590 1.00 86.12 92 LEU A CA 1
ATOM 704 C C . LEU A 1 92 ? -6.665 0.981 -2.650 1.00 86.12 92 LEU A C 1
ATOM 706 O O . LEU A 1 92 ? -6.290 0.537 -3.736 1.00 86.12 92 LEU A O 1
ATOM 710 N N . ARG A 1 93 ? -6.540 0.305 -1.500 1.00 86.38 93 ARG A N 1
ATOM 711 C CA . ARG A 1 93 ? -5.999 -1.055 -1.392 1.00 86.38 93 ARG A CA 1
ATOM 712 C C . ARG A 1 93 ? -6.816 -2.033 -2.233 1.00 86.38 93 ARG A C 1
ATOM 714 O O . ARG A 1 93 ? -6.253 -2.699 -3.095 1.00 86.38 93 ARG A O 1
ATOM 721 N N . ASP A 1 94 ? -8.126 -2.075 -2.024 1.00 83.88 94 ASP A N 1
ATOM 722 C CA . ASP A 1 94 ? -9.018 -3.053 -2.652 1.00 83.88 94 ASP A CA 1
ATOM 723 C C . ASP A 1 94 ? -9.127 -2.830 -4.161 1.00 83.88 94 ASP A C 1
ATOM 725 O O . ASP A 1 94 ? -9.191 -3.776 -4.944 1.00 83.88 94 ASP A O 1
ATOM 729 N N . ARG A 1 95 ? -9.088 -1.571 -4.614 1.00 87.50 95 ARG A N 1
ATOM 730 C CA . ARG A 1 95 ? -8.998 -1.274 -6.048 1.00 87.50 95 ARG A CA 1
ATOM 731 C C . ARG A 1 95 ? -7.685 -1.777 -6.651 1.00 87.50 95 ARG A C 1
ATOM 733 O O . ARG A 1 95 ? -7.711 -2.359 -7.727 1.00 87.50 95 ARG A O 1
ATOM 740 N N . ALA A 1 96 ? -6.556 -1.583 -5.974 1.00 87.81 96 ALA A N 1
ATOM 741 C CA . ALA A 1 96 ? -5.264 -2.042 -6.480 1.00 87.81 96 ALA A CA 1
ATOM 742 C C . ALA A 1 96 ? -5.118 -3.563 -6.468 1.00 87.81 96 ALA A C 1
ATOM 744 O O . ALA A 1 96 ? -4.515 -4.110 -7.385 1.00 87.81 96 ALA A O 1
ATOM 745 N N . ILE A 1 97 ? -5.695 -4.233 -5.468 1.00 85.75 97 ILE A N 1
ATOM 746 C CA . ILE A 1 97 ? -5.798 -5.692 -5.410 1.00 85.75 97 ILE A CA 1
ATOM 747 C C . ILE A 1 97 ? -6.598 -6.209 -6.609 1.00 85.75 97 ILE A C 1
ATOM 749 O O . ILE A 1 97 ? -6.054 -6.997 -7.375 1.00 85.75 97 ILE A O 1
ATOM 753 N N . ARG A 1 98 ? -7.806 -5.679 -6.855 1.00 85.75 98 ARG A N 1
ATOM 754 C CA . ARG A 1 98 ? -8.633 -6.074 -8.013 1.00 85.75 98 ARG A CA 1
ATOM 755 C C . ARG A 1 98 ? -7.913 -5.890 -9.349 1.00 85.75 98 ARG A C 1
ATOM 757 O O . ARG A 1 98 ? -7.950 -6.776 -10.199 1.00 85.75 98 ARG A O 1
ATOM 764 N N . ASP A 1 99 ? -7.220 -4.765 -9.529 1.00 86.12 99 ASP A N 1
ATOM 765 C CA . ASP A 1 99 ? -6.442 -4.510 -10.748 1.00 86.12 99 ASP A CA 1
ATOM 766 C C . ASP A 1 99 ? -5.255 -5.476 -10.901 1.00 86.12 99 ASP A C 1
ATOM 768 O O . ASP A 1 99 ? -4.868 -5.806 -12.025 1.00 86.12 99 ASP A O 1
ATOM 772 N N . LEU A 1 100 ? -4.665 -5.932 -9.791 1.00 86.44 100 LEU A N 1
ATOM 773 C CA . LEU A 1 100 ? -3.595 -6.929 -9.792 1.00 86.44 100 LEU A CA 1
ATOM 774 C C . LEU A 1 100 ? -4.140 -8.336 -10.092 1.00 86.44 100 LEU A C 1
ATOM 776 O O . LEU A 1 100 ? -3.545 -9.066 -10.886 1.00 86.44 100 LEU A O 1
ATOM 780 N N . GLU A 1 101 ? -5.279 -8.698 -9.497 1.00 84.12 101 GLU A N 1
ATOM 781 C CA . GLU A 1 101 ? -5.978 -9.968 -9.713 1.00 84.12 101 GLU A CA 1
ATOM 782 C C . GLU A 1 101 ? -6.410 -10.134 -11.168 1.00 84.12 101 GLU A C 1
ATOM 784 O O . GLU A 1 101 ? -6.144 -11.174 -11.773 1.00 84.12 101 GLU A O 1
ATOM 789 N N . ALA A 1 102 ? -6.992 -9.085 -11.761 1.00 84.19 102 ALA A N 1
ATOM 790 C CA . ALA A 1 102 ? -7.410 -9.068 -13.162 1.00 84.19 102 ALA A CA 1
ATOM 791 C C . ALA A 1 102 ? -6.253 -9.365 -14.135 1.00 84.19 102 ALA A C 1
ATOM 793 O O . ALA A 1 102 ? -6.476 -9.823 -15.254 1.00 84.19 102 ALA A O 1
ATOM 794 N N . ARG A 1 103 ? -5.006 -9.129 -13.710 1.00 81.88 103 ARG A N 1
ATOM 795 C CA . ARG A 1 103 ? -3.790 -9.370 -14.502 1.00 81.88 103 ARG A CA 1
ATOM 796 C C . ARG A 1 103 ? -3.175 -10.750 -14.261 1.00 81.88 103 ARG A C 1
ATOM 798 O O . ARG A 1 103 ? -2.273 -11.143 -14.993 1.00 81.88 103 ARG A O 1
ATOM 805 N N . GLY A 1 104 ? -3.641 -11.495 -13.256 1.00 71.94 104 GLY A N 1
ATOM 806 C CA . GLY A 1 104 ? -3.224 -12.874 -12.979 1.00 71.94 104 GLY A CA 1
ATOM 807 C C . GLY A 1 104 ? -1.803 -13.047 -12.421 1.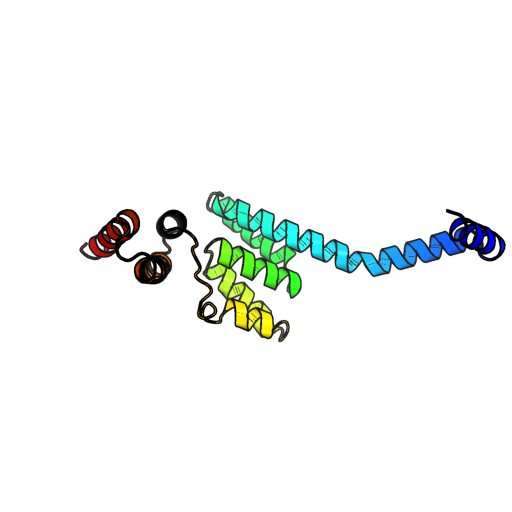00 71.94 104 GLY A C 1
ATOM 808 O O . GLY A 1 104 ? -1.352 -14.184 -12.260 1.00 71.94 104 GLY A O 1
ATOM 809 N N . THR A 1 105 ? -1.099 -11.957 -12.105 1.00 70.25 105 THR A N 1
ATOM 810 C CA . THR A 1 105 ? 0.286 -11.952 -11.601 1.00 70.25 105 THR A CA 1
ATOM 811 C C . THR A 1 105 ? 0.342 -11.805 -10.073 1.00 70.25 105 THR A C 1
ATOM 813 O O . THR A 1 105 ? -0.573 -11.263 -9.464 1.00 70.25 105 THR A O 1
ATOM 816 N N . HIS A 1 106 ? 1.425 -12.272 -9.432 1.00 67.31 106 HIS A N 1
ATOM 817 C CA . HIS A 1 106 ? 1.698 -12.072 -7.990 1.00 67.31 106 HIS A CA 1
ATOM 818 C C . HIS A 1 106 ? 0.681 -12.694 -7.008 1.00 67.31 106 HIS A C 1
ATOM 820 O O . HIS A 1 106 ? 0.514 -12.196 -5.894 1.00 67.31 106 HIS A O 1
ATOM 826 N N . LYS A 1 107 ? 0.068 -13.833 -7.365 1.00 68.19 107 LYS A N 1
ATOM 827 C CA . LYS A 1 107 ? -0.919 -14.570 -6.540 1.00 68.19 107 LYS A CA 1
ATOM 828 C C . LYS A 1 107 ? -0.475 -14.835 -5.092 1.00 68.19 107 LYS A C 1
ATOM 830 O O . LYS A 1 107 ? -1.271 -14.689 -4.170 1.00 68.19 107 LYS A O 1
ATOM 835 N N . ASP A 1 108 ? 0.798 -15.164 -4.864 1.00 63.91 108 ASP A N 1
ATOM 836 C CA . ASP A 1 108 ? 1.324 -15.372 -3.504 1.00 63.91 108 ASP A CA 1
ATOM 837 C C . ASP A 1 108 ? 1.438 -14.073 -2.698 1.00 63.91 108 ASP A C 1
ATOM 839 O O . ASP A 1 108 ? 1.276 -14.072 -1.478 1.00 63.91 108 ASP A O 1
ATOM 843 N N . ALA A 1 109 ? 1.725 -12.951 -3.362 1.00 62.59 109 ALA A N 1
ATOM 844 C CA . ALA A 1 109 ? 1.782 -11.650 -2.709 1.00 62.59 109 ALA A CA 1
ATOM 845 C C . ALA A 1 109 ? 0.375 -11.116 -2.406 1.00 62.59 109 ALA A C 1
ATOM 847 O O . ALA A 1 109 ? 0.195 -10.497 -1.359 1.00 62.59 109 ALA A O 1
ATOM 848 N N . LEU A 1 110 ? -0.601 -11.413 -3.272 1.00 67.88 110 LEU A N 1
ATOM 849 C CA . LEU A 1 110 ? -2.028 -11.171 -3.045 1.00 67.88 110 LEU A CA 1
ATOM 850 C C . LEU A 1 110 ? -2.552 -11.974 -1.859 1.00 67.88 110 LEU A C 1
ATOM 852 O O . LEU A 1 110 ? -3.075 -11.389 -0.920 1.00 67.88 110 LEU A O 1
ATOM 856 N N . ARG A 1 111 ? -2.259 -13.279 -1.800 1.00 63.91 111 ARG A N 1
ATOM 857 C CA . ARG A 1 111 ? -2.594 -14.122 -0.640 1.00 63.91 111 ARG A CA 1
ATOM 858 C C . ARG A 1 111 ? -2.054 -13.590 0.687 1.00 63.91 111 ARG A C 1
ATOM 860 O O . ARG A 1 111 ? -2.666 -13.824 1.719 1.00 63.91 111 ARG A O 1
ATOM 867 N N . ARG A 1 112 ? -0.912 -12.894 0.694 1.00 63.66 112 ARG A N 1
ATOM 868 C CA . ARG A 1 112 ? -0.364 -12.253 1.907 1.00 63.66 112 ARG A CA 1
ATOM 869 C C . ARG A 1 112 ? -1.022 -10.912 2.241 1.00 63.66 112 ARG A C 1
ATOM 871 O O . ARG A 1 112 ? -0.922 -10.484 3.382 1.00 63.66 112 ARG A O 1
ATOM 878 N N . LEU A 1 113 ? -1.611 -10.239 1.254 1.00 65.00 113 LEU A N 1
ATOM 879 C CA . LEU A 1 113 ? -2.362 -8.993 1.430 1.00 65.00 113 LEU A CA 1
ATOM 880 C C . LEU A 1 113 ? -3.814 -9.254 1.855 1.00 65.00 113 LEU A C 1
ATOM 882 O O . LEU A 1 113 ? -4.367 -8.475 2.621 1.00 65.00 113 LEU A O 1
ATOM 886 N N . GLU A 1 114 ? -4.411 -10.339 1.365 1.00 63.50 114 GLU A N 1
ATOM 887 C CA . GLU A 1 114 ? -5.797 -10.745 1.641 1.00 63.50 114 GLU A CA 1
ATOM 888 C C . GLU A 1 114 ? -5.914 -11.748 2.789 1.00 63.50 114 GLU A C 1
ATOM 890 O O . GLU A 1 114 ? -6.962 -11.860 3.423 1.00 63.50 114 GLU A O 1
ATOM 895 N N . GLY A 1 115 ? -4.852 -12.514 3.041 1.00 52.38 115 GLY A N 1
ATOM 896 C CA . GLY A 1 115 ? -4.855 -13.560 4.050 1.00 52.38 115 GLY A CA 1
ATOM 897 C C . GLY A 1 115 ? -4.940 -12.997 5.470 1.00 52.38 115 GLY A C 1
ATOM 898 O O . GLY A 1 115 ? -4.434 -11.901 5.733 1.00 52.38 115 GLY A O 1
ATOM 899 N N . PRO A 1 116 ? -5.531 -13.755 6.413 1.00 47.84 116 PRO A N 1
ATOM 900 C CA . PRO A 1 116 ? -5.457 -13.407 7.825 1.00 47.84 116 PRO A CA 1
ATOM 901 C C . PRO A 1 116 ? -3.984 -13.246 8.241 1.00 47.84 116 PRO A C 1
ATOM 903 O O . PRO A 1 116 ? -3.122 -13.950 7.694 1.00 47.84 116 PRO A O 1
ATOM 906 N N . PRO A 1 117 ? -3.668 -12.336 9.187 1.00 51.75 117 PRO A N 1
ATOM 907 C CA . PRO A 1 117 ? -2.313 -12.221 9.715 1.00 51.75 117 PRO A CA 1
ATOM 908 C C . PRO A 1 117 ? -1.830 -13.609 10.137 1.00 51.75 117 PRO A C 1
ATOM 910 O O . PRO A 1 117 ? -2.605 -14.404 10.679 1.00 51.75 117 PRO A O 1
ATOM 913 N N . LYS A 1 118 ? -0.568 -13.935 9.827 1.00 46.09 118 LYS A N 1
ATOM 914 C CA . LYS A 1 118 ? -0.021 -15.255 10.149 1.00 46.09 118 LYS A CA 1
ATOM 915 C C . LYS A 1 118 ? -0.260 -15.544 11.633 1.00 46.09 118 LYS A C 1
ATOM 917 O O . LYS A 1 118 ? -0.001 -14.666 12.457 1.00 46.09 118 LYS A O 1
ATOM 922 N N . PRO A 1 119 ? -0.715 -16.754 11.996 1.00 37.81 119 PRO A N 1
ATOM 923 C CA . PRO A 1 119 ? -0.888 -17.109 13.396 1.00 37.81 119 PRO A CA 1
ATOM 924 C C . PRO A 1 119 ? 0.447 -16.918 14.134 1.00 37.81 119 PRO A C 1
ATOM 926 O O . PRO A 1 119 ? 1.460 -17.504 13.755 1.00 37.81 119 PRO A O 1
ATOM 929 N N . GLY A 1 120 ? 0.451 -16.037 15.138 1.00 45.59 120 GLY A N 1
ATOM 930 C CA . GLY A 1 120 ? 1.630 -15.654 15.928 1.00 45.59 120 GLY A CA 1
ATOM 931 C C . GLY A 1 120 ? 2.339 -14.362 15.494 1.00 45.59 120 GLY A C 1
ATOM 932 O O . GLY A 1 120 ? 3.113 -13.810 16.274 1.00 45.59 120 GLY A O 1
ATOM 933 N N . GLU A 1 121 ? 2.059 -13.824 14.304 1.00 49.16 121 GLU A N 1
ATOM 934 C CA . GLU A 1 121 ? 2.576 -12.522 13.871 1.00 49.16 121 GLU A CA 1
ATOM 935 C C . GLU A 1 121 ? 1.619 -11.431 14.353 1.00 49.16 121 GLU A C 1
ATOM 937 O O . GLU A 1 121 ? 0.708 -10.986 13.659 1.00 49.16 121 GLU A O 1
ATOM 942 N N . HIS A 1 122 ? 1.784 -11.054 15.617 1.00 59.94 122 HIS A N 1
ATOM 943 C CA . HIS A 1 122 ? 0.971 -10.006 16.206 1.00 59.94 122 HIS A CA 1
ATOM 944 C C . HIS A 1 122 ? 1.328 -8.661 15.590 1.00 59.94 122 HIS A C 1
ATOM 946 O O . HIS A 1 122 ? 2.488 -8.250 15.572 1.00 59.94 122 HIS A O 1
ATOM 952 N N . ARG A 1 123 ? 0.300 -7.95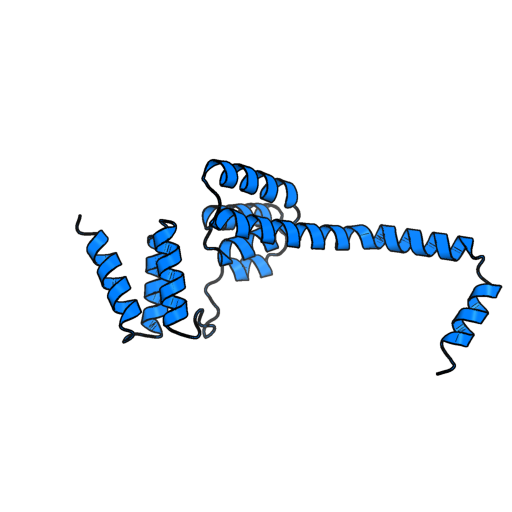2 15.131 1.00 67.19 123 ARG A N 1
ATOM 953 C CA . ARG A 1 123 ? 0.429 -6.682 14.417 1.00 67.19 123 ARG A CA 1
ATOM 954 C C . ARG A 1 123 ? 1.053 -5.556 15.246 1.00 67.19 123 ARG A C 1
ATOM 956 O O . ARG A 1 123 ? 1.516 -4.575 14.672 1.00 67.19 123 ARG A O 1
ATOM 963 N N . PHE A 1 124 ? 1.059 -5.700 16.570 1.00 75.81 124 PHE A N 1
ATOM 964 C CA . PHE A 1 124 ? 1.521 -4.690 17.518 1.00 75.81 124 PHE A CA 1
ATOM 965 C C . PHE A 1 124 ? 2.519 -5.281 18.506 1.00 75.81 124 PHE A C 1
ATOM 967 O O . PHE A 1 124 ? 2.240 -6.297 19.155 1.00 75.81 124 PHE A O 1
ATOM 974 N N . ALA A 1 125 ? 3.662 -4.615 18.665 1.00 79.19 125 ALA A N 1
ATOM 975 C CA . ALA A 1 125 ? 4.631 -4.979 19.688 1.00 79.19 125 ALA A CA 1
ATOM 976 C C . ALA A 1 125 ? 4.205 -4.431 21.059 1.00 79.19 125 ALA A C 1
ATOM 978 O O . ALA A 1 125 ? 4.349 -5.136 22.059 1.00 79.19 125 ALA A O 1
ATOM 979 N N . HIS A 1 126 ? 3.619 -3.227 21.084 1.00 83.88 126 HIS A N 1
ATOM 980 C CA . HIS A 1 126 ? 3.260 -2.488 22.299 1.00 83.88 126 HIS A CA 1
ATOM 981 C C . HIS A 1 126 ? 1.805 -1.966 22.251 1.00 83.88 126 HIS A C 1
ATOM 983 O O . HIS A 1 126 ? 1.347 -1.581 21.173 1.00 83.88 126 HIS A O 1
ATOM 989 N N . PRO A 1 127 ? 1.073 -1.886 23.383 1.00 84.50 127 PRO A N 1
ATOM 990 C CA . PRO A 1 127 ? -0.307 -1.379 23.411 1.00 84.50 127 PRO A CA 1
ATOM 991 C C . PRO A 1 127 ? -0.439 0.060 22.895 1.00 84.50 127 PRO A C 1
ATOM 993 O O . PRO A 1 127 ? -1.369 0.369 22.159 1.00 84.50 127 PRO A O 1
ATOM 996 N N . VAL A 1 128 ? 0.545 0.918 23.180 1.00 87.31 128 VAL A N 1
ATOM 997 C CA . VAL A 1 128 ? 0.582 2.309 22.687 1.00 87.31 128 VAL A CA 1
ATOM 998 C C . VAL A 1 128 ? 0.543 2.380 21.153 1.00 87.31 128 VAL A C 1
ATOM 1000 O O . VAL A 1 128 ? -0.169 3.212 20.598 1.00 87.31 128 VAL A O 1
ATOM 1003 N N . GLU A 1 129 ? 1.252 1.490 20.449 1.00 83.56 129 GLU A N 1
ATOM 1004 C CA . GLU A 1 129 ? 1.208 1.439 18.977 1.00 83.56 129 GLU A CA 1
ATOM 1005 C C . GLU A 1 129 ? -0.186 1.064 18.468 1.00 83.56 129 GLU A C 1
ATOM 1007 O O . GLU A 1 129 ? -0.645 1.588 17.448 1.00 83.56 129 GLU A O 1
ATOM 1012 N N . ALA A 1 130 ? -0.866 0.168 19.189 1.00 86.88 130 ALA A N 1
ATOM 1013 C CA . ALA A 1 130 ? -2.231 -0.220 18.879 1.00 86.88 130 ALA A CA 1
ATOM 1014 C C . ALA A 1 130 ? -3.194 0.957 19.076 1.00 86.88 130 ALA A C 1
ATOM 1016 O O . ALA A 1 130 ? -3.945 1.261 18.151 1.00 86.88 130 ALA A O 1
ATOM 1017 N N . CYS A 1 131 ? -3.112 1.671 20.206 1.00 88.25 131 CYS A N 1
ATOM 1018 C CA . CYS A 1 131 ? -3.925 2.861 20.477 1.00 88.25 131 CYS A CA 1
ATOM 1019 C C . CYS A 1 131 ? -3.762 3.919 19.380 1.00 88.25 131 CYS A C 1
ATOM 1021 O O . CYS A 1 131 ? -4.748 4.300 18.756 1.00 88.25 131 CYS A O 1
ATOM 1023 N N . VAL A 1 132 ? -2.521 4.303 19.056 1.00 88.25 132 VAL A N 1
ATOM 1024 C CA . VAL A 1 132 ? -2.236 5.297 18.004 1.00 88.25 132 VAL A CA 1
ATOM 1025 C C . VAL A 1 132 ? -2.769 4.839 16.643 1.00 88.25 132 VAL A C 1
ATOM 1027 O O . VAL A 1 132 ? -3.328 5.628 15.880 1.00 88.25 132 VAL A O 1
ATOM 1030 N N . SER A 1 133 ? -2.625 3.551 16.312 1.00 85.94 133 SER A N 1
ATOM 1031 C CA . SER A 1 133 ? -3.156 3.019 15.055 1.00 85.94 133 SER A CA 1
ATOM 1032 C C . SER A 1 133 ? -4.685 3.038 14.999 1.00 85.94 133 SER A C 1
ATOM 1034 O O . SER A 1 133 ? -5.227 3.191 13.903 1.00 85.94 133 SER A O 1
ATOM 1036 N N . ILE A 1 134 ? -5.366 2.811 16.123 1.00 88.62 134 ILE A N 1
ATOM 1037 C CA . ILE A 1 134 ? -6.831 2.809 16.219 1.00 88.62 134 ILE A CA 1
ATOM 1038 C C . ILE A 1 134 ? -7.354 4.245 16.172 1.00 88.62 134 ILE A C 1
ATOM 1040 O O . ILE A 1 134 ? -8.265 4.525 15.400 1.00 88.62 134 ILE A O 1
ATOM 1044 N N . GLU A 1 135 ? -6.741 5.173 16.903 1.00 87.06 135 GLU A N 1
ATOM 1045 C CA . GLU A 1 135 ? -7.091 6.597 16.857 1.00 87.06 135 GLU A CA 1
ATOM 1046 C C . GLU A 1 135 ? -6.979 7.156 15.446 1.00 87.06 135 GLU A C 1
ATOM 1048 O O . GLU A 1 135 ? -7.916 7.770 14.945 1.00 87.06 135 GLU A O 1
ATOM 1053 N N . ARG A 1 136 ? -5.894 6.829 14.740 1.00 82.56 136 ARG A N 1
ATOM 1054 C CA . ARG A 1 136 ? -5.726 7.248 13.350 1.00 82.56 136 ARG A CA 1
ATOM 1055 C C . ARG A 1 136 ? -6.796 6.669 12.422 1.00 82.56 136 ARG A C 1
ATOM 1057 O O . ARG A 1 136 ? -7.120 7.284 11.412 1.00 82.56 136 ARG A O 1
ATOM 1064 N N . LEU A 1 137 ? -7.336 5.483 12.705 1.00 82.31 137 LEU A N 1
ATOM 1065 C CA . LEU A 1 137 ? -8.461 4.939 11.934 1.00 82.31 137 LEU A CA 1
ATOM 1066 C C . LEU A 1 137 ? -9.744 5.734 12.185 1.00 82.31 137 LEU A C 1
ATOM 1068 O O . LEU A 1 137 ? -10.444 6.054 11.226 1.00 82.31 137 LEU A O 1
ATOM 1072 N N . LEU A 1 138 ? -9.998 6.105 13.440 1.00 85.50 138 LEU A N 1
ATOM 1073 C CA . LEU A 1 138 ? -11.144 6.928 13.832 1.00 85.50 138 LEU A CA 1
ATOM 1074 C C . LEU A 1 138 ? -11.064 8.334 13.223 1.00 85.50 138 LEU A C 1
ATOM 1076 O O . LEU A 1 138 ? -12.045 8.822 12.676 1.00 85.50 138 LEU A O 1
ATOM 1080 N N . GLU A 1 139 ? -9.884 8.961 13.223 1.00 81.81 139 GLU A N 1
ATOM 1081 C CA . GLU A 1 139 ? -9.651 10.262 12.569 1.00 81.81 139 GLU A CA 1
ATOM 1082 C C . GLU A 1 139 ? -9.940 10.234 11.062 1.00 81.81 139 GLU A C 1
ATOM 1084 O O . GLU A 1 139 ? -10.340 11.239 10.480 1.00 81.81 139 GLU A O 1
ATOM 1089 N N . ASN A 1 140 ? -9.747 9.080 10.420 1.00 72.81 140 ASN A N 1
ATOM 1090 C CA . ASN A 1 140 ? -10.027 8.889 8.999 1.00 72.81 140 ASN A CA 1
ATOM 1091 C C . ASN A 1 140 ? -11.470 8.421 8.721 1.00 72.81 140 ASN A C 1
ATOM 1093 O O . ASN A 1 140 ? -11.783 8.127 7.566 1.00 72.81 140 ASN A O 1
ATOM 1097 N N . GLY A 1 141 ? -12.329 8.325 9.744 1.00 77.69 141 GLY A N 1
ATOM 1098 C CA . GLY A 1 141 ? -13.714 7.854 9.624 1.00 77.69 141 GLY A CA 1
ATOM 1099 C C . GLY A 1 141 ? -13.844 6.362 9.296 1.00 77.69 141 GLY A C 1
ATOM 1100 O O . GLY A 1 141 ? -14.864 5.926 8.768 1.00 77.69 141 GLY A O 1
ATOM 1101 N N . ALA A 1 142 ? -12.804 5.565 9.552 1.00 76.94 142 ALA A N 1
ATOM 1102 C CA . ALA A 1 142 ? -12.775 4.134 9.259 1.00 76.94 142 ALA A CA 1
ATOM 1103 C C . ALA A 1 142 ? -13.198 3.303 10.487 1.00 76.94 142 ALA A C 1
ATOM 1105 O O . ALA A 1 142 ? -12.425 2.48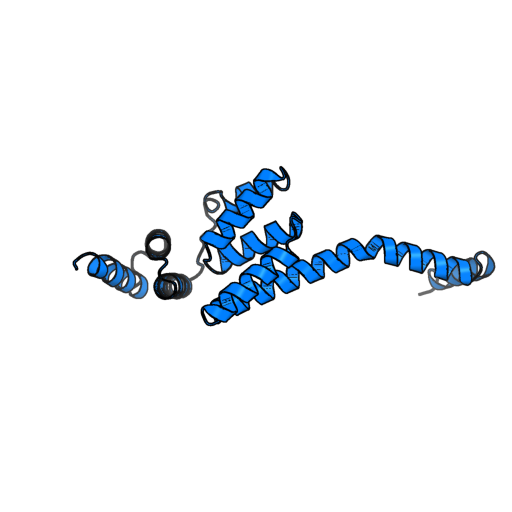4 10.991 1.00 76.94 142 ALA A O 1
ATOM 1106 N N . ASP A 1 143 ? -14.424 3.513 10.972 1.00 82.44 143 ASP A N 1
ATOM 1107 C CA . ASP A 1 143 ? -14.899 2.986 12.262 1.00 82.44 143 ASP A CA 1
ATOM 1108 C C . ASP A 1 143 ? -14.938 1.454 12.333 1.00 82.44 143 ASP A C 1
ATOM 1110 O O . ASP A 1 143 ? -14.525 0.866 13.335 1.00 82.44 143 ASP A O 1
ATOM 1114 N N . GLU A 1 144 ? -15.372 0.773 11.269 1.00 77.25 144 GLU A N 1
ATOM 1115 C CA . GLU A 1 144 ? -15.376 -0.698 11.229 1.00 77.25 144 GLU A CA 1
ATOM 1116 C C . GLU A 1 144 ? -13.958 -1.275 11.319 1.00 77.25 144 GLU A C 1
ATOM 1118 O O . GLU A 1 144 ? -13.701 -2.220 12.070 1.00 77.25 144 GLU A O 1
ATOM 1123 N N . ALA A 1 145 ? -13.010 -0.660 10.608 1.00 73.44 145 ALA A N 1
ATOM 1124 C CA . ALA A 1 145 ? -11.609 -1.054 10.660 1.00 73.44 145 ALA A CA 1
ATOM 1125 C C . ALA A 1 145 ? -10.995 -0.756 12.038 1.00 73.44 145 ALA A C 1
ATOM 1127 O O . ALA A 1 145 ? -10.219 -1.569 12.545 1.00 73.44 145 ALA A O 1
ATOM 1128 N N . ALA A 1 146 ? -11.357 0.370 12.665 1.00 81.94 146 ALA A N 1
ATOM 1129 C CA . ALA A 1 146 ? -10.937 0.713 14.022 1.00 81.94 146 ALA A CA 1
ATOM 1130 C C . ALA A 1 146 ? -11.422 -0.331 15.039 1.00 81.94 146 ALA A C 1
ATOM 1132 O O . ALA A 1 146 ? -10.631 -0.795 15.860 1.00 81.94 146 ALA A O 1
ATOM 1133 N N . ARG A 1 147 ? -12.684 -0.770 14.941 1.00 85.00 147 ARG A N 1
ATOM 1134 C CA . ARG A 1 147 ? -13.273 -1.804 15.812 1.00 85.00 147 ARG A CA 1
ATOM 1135 C C . ARG A 1 147 ? -12.609 -3.162 15.642 1.00 85.00 147 ARG A C 1
ATOM 1137 O O . ARG A 1 147 ? -12.230 -3.777 16.636 1.00 85.00 147 ARG A O 1
ATOM 1144 N N . ALA A 1 148 ? -12.426 -3.613 14.401 1.00 81.81 148 ALA A N 1
ATOM 1145 C CA . ALA A 1 148 ? -11.742 -4.875 14.126 1.00 81.81 148 ALA A CA 1
ATOM 1146 C C . ALA A 1 148 ? -10.325 -4.876 14.724 1.00 81.81 148 ALA A C 1
ATOM 1148 O O . ALA A 1 148 ? -9.888 -5.851 15.334 1.00 81.81 148 ALA A O 1
ATOM 1149 N N . ARG A 1 149 ? -9.630 -3.741 14.610 1.00 84.69 149 ARG A N 1
ATOM 1150 C CA . ARG A 1 149 ? -8.265 -3.578 15.111 1.00 84.69 149 ARG A CA 1
ATOM 1151 C C . ARG A 1 149 ? -8.190 -3.443 16.630 1.00 84.69 149 ARG A C 1
ATOM 1153 O O . ARG A 1 149 ? -7.258 -3.962 17.236 1.00 84.69 149 ARG A O 1
ATOM 1160 N N . LEU A 1 150 ? -9.180 -2.804 17.247 1.00 88.25 150 LEU A N 1
ATOM 1161 C CA . LEU A 1 150 ? -9.335 -2.760 18.698 1.00 88.25 150 LEU A CA 1
ATOM 1162 C C . LEU A 1 150 ? -9.592 -4.156 19.277 1.00 88.25 150 LEU A C 1
ATOM 1164 O O . LEU A 1 150 ? -8.986 -4.513 20.284 1.00 88.25 150 LEU A O 1
ATOM 1168 N N . ALA A 1 151 ? -10.439 -4.963 18.632 1.00 86.69 151 ALA A N 1
ATOM 1169 C CA . ALA A 1 151 ? -10.692 -6.338 19.054 1.00 86.69 151 ALA A CA 1
ATOM 1170 C C . ALA A 1 151 ? -9.410 -7.188 19.011 1.00 86.69 151 ALA A C 1
ATOM 1172 O O . ALA A 1 151 ? -9.114 -7.902 19.967 1.00 86.69 151 ALA A O 1
ATOM 1173 N N . GLU A 1 152 ? -8.612 -7.059 17.946 1.00 84.44 152 GLU A N 1
ATOM 1174 C CA . GLU A 1 152 ? -7.300 -7.710 17.822 1.00 84.44 152 GLU A CA 1
ATOM 1175 C C . GLU A 1 152 ? -6.329 -7.256 18.930 1.00 84.44 152 GLU A C 1
ATOM 1177 O O . GLU A 1 152 ? -5.659 -8.076 19.561 1.00 84.44 152 GLU A O 1
ATOM 1182 N N . ALA A 1 153 ? -6.276 -5.951 19.213 1.00 87.06 153 ALA A N 1
ATOM 1183 C CA . ALA A 1 153 ? -5.398 -5.390 20.236 1.00 87.06 153 ALA A CA 1
ATOM 1184 C C . ALA A 1 153 ? -5.786 -5.835 21.657 1.00 87.06 153 ALA A C 1
ATOM 1186 O O . ALA A 1 153 ? -4.911 -6.211 22.437 1.00 87.06 153 ALA A O 1
ATOM 1187 N N . LEU A 1 154 ? -7.083 -5.860 21.980 1.00 88.88 154 LEU A N 1
ATOM 1188 C CA . LEU A 1 154 ? -7.595 -6.290 23.286 1.00 88.88 154 LEU A CA 1
ATOM 1189 C C . LEU A 1 154 ? -7.409 -7.790 23.543 1.00 88.88 154 LEU A C 1
ATOM 1191 O O . LEU A 1 154 ? -7.262 -8.184 24.696 1.00 88.88 154 LEU A O 1
ATOM 1195 N N . GLN A 1 155 ? -7.355 -8.633 22.506 1.00 87.88 155 GLN A N 1
ATOM 1196 C CA . GLN A 1 155 ? -6.988 -10.046 22.682 1.00 87.88 155 GLN A CA 1
ATOM 1197 C C . GLN A 1 155 ? -5.558 -10.205 23.216 1.00 87.88 155 GLN A C 1
ATOM 1199 O O . GLN A 1 155 ? -5.277 -11.140 23.964 1.00 87.88 155 GLN A O 1
ATOM 1204 N N . ARG A 1 156 ? -4.652 -9.292 22.848 1.00 83.31 156 ARG A N 1
ATOM 1205 C CA . ARG A 1 156 ? -3.242 -9.319 23.264 1.00 83.31 156 ARG A CA 1
ATOM 1206 C C . ARG A 1 156 ? -2.982 -8.515 24.537 1.00 83.31 156 ARG A C 1
ATOM 1208 O O . ARG A 1 156 ? -2.188 -8.939 25.371 1.00 83.31 156 ARG A O 1
ATOM 1215 N N . PHE A 1 157 ? -3.647 -7.374 24.689 1.00 88.69 157 PHE A N 1
ATOM 1216 C CA . PHE A 1 157 ? -3.483 -6.447 25.807 1.00 88.69 157 PHE A CA 1
ATOM 1217 C C . PHE A 1 157 ? -4.835 -6.196 26.501 1.00 88.69 157 PHE A C 1
ATOM 1219 O O . PHE A 1 157 ? -5.371 -5.090 26.451 1.00 88.69 157 PHE A O 1
ATOM 1226 N N . PRO A 1 158 ? -5.417 -7.21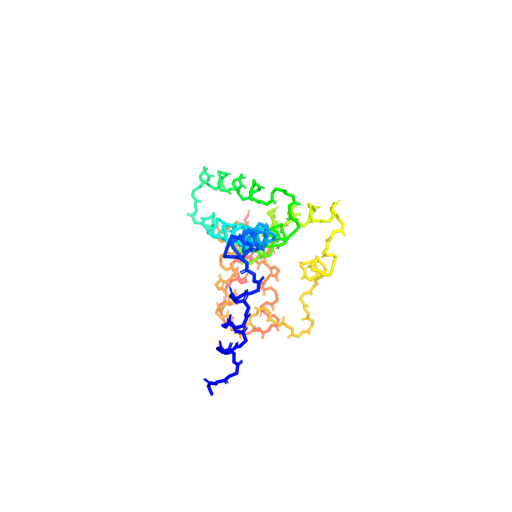3 27.163 1.00 87.19 158 PRO A N 1
ATOM 1227 C CA . PRO A 1 158 ? -6.800 -7.163 27.654 1.00 87.19 158 PRO A CA 1
ATOM 1228 C C . PRO A 1 158 ? -7.038 -6.184 28.809 1.00 87.19 158 PRO A C 1
ATOM 1230 O O . PRO A 1 158 ? -8.184 -5.868 29.116 1.00 87.19 158 PRO A O 1
ATOM 1233 N N . ARG A 1 159 ? -5.972 -5.740 29.483 1.00 88.19 159 ARG A N 1
ATOM 1234 C CA . ARG A 1 159 ? -6.029 -4.858 30.661 1.00 88.19 159 ARG A CA 1
ATOM 1235 C C . ARG A 1 159 ? -5.431 -3.476 30.410 1.00 88.19 159 ARG A C 1
ATOM 1237 O O . ARG A 1 159 ? -5.246 -2.728 31.361 1.00 88.19 159 ARG A O 1
ATOM 1244 N N . ASP A 1 160 ? -5.078 -3.161 29.167 1.00 92.81 160 ASP A N 1
ATOM 1245 C CA . ASP A 1 160 ? -4.525 -1.848 28.853 1.00 92.81 160 ASP A CA 1
ATOM 1246 C C . ASP A 1 160 ? -5.611 -0.770 28.960 1.00 92.81 160 ASP A C 1
ATOM 1248 O O . ASP A 1 160 ? -6.659 -0.860 28.316 1.00 92.81 160 ASP A O 1
ATOM 1252 N N . GLU A 1 161 ? -5.363 0.245 29.785 1.00 90.06 161 GLU A N 1
ATOM 1253 C CA . GLU A 1 161 ? -6.332 1.309 30.061 1.00 90.06 161 GLU A CA 1
ATOM 1254 C C . GLU A 1 161 ? -6.660 2.134 28.808 1.00 90.06 161 GLU A C 1
ATOM 1256 O O . GLU A 1 161 ? -7.815 2.513 28.608 1.00 90.06 161 GLU A O 1
ATOM 1261 N N . GLY A 1 162 ? -5.680 2.354 27.924 1.00 88.44 162 GLY A N 1
ATOM 1262 C CA . GLY A 1 162 ? -5.868 3.113 26.687 1.00 88.44 162 GLY A CA 1
ATOM 1263 C C . GLY A 1 162 ? -6.794 2.399 25.703 1.00 88.44 162 GLY A C 1
ATOM 1264 O O . GLY A 1 162 ? -7.723 3.003 25.163 1.00 88.44 162 GLY A O 1
ATOM 1265 N N . LEU A 1 163 ? -6.602 1.092 25.513 1.00 90.19 163 LEU A N 1
ATOM 1266 C CA . LEU A 1 163 ? -7.482 0.284 24.663 1.00 90.19 163 LEU A CA 1
ATOM 1267 C C . LEU A 1 163 ? -8.895 0.153 25.249 1.00 90.19 163 LEU A C 1
ATOM 1269 O O . LEU A 1 163 ? -9.877 0.195 24.504 1.00 90.19 163 LEU A O 1
ATOM 1273 N N . LEU A 1 164 ? -9.027 0.032 26.572 1.00 90.62 164 LEU A N 1
ATOM 1274 C CA . LEU A 1 164 ? -10.334 -0.007 27.234 1.00 90.62 164 LEU A CA 1
ATOM 1275 C C . LEU A 1 164 ? -11.085 1.328 27.106 1.00 90.62 164 LEU A C 1
ATOM 1277 O O . LEU A 1 164 ? -12.287 1.323 26.838 1.00 90.62 164 LEU A O 1
ATOM 1281 N N . ALA A 1 165 ? -10.389 2.462 27.208 1.00 90.00 165 ALA A N 1
ATOM 1282 C CA . ALA A 1 165 ? -10.976 3.778 26.962 1.00 90.00 165 ALA A CA 1
ATOM 1283 C C . ALA A 1 165 ? -11.436 3.936 25.499 1.00 90.00 165 ALA A C 1
ATOM 1285 O O . ALA A 1 165 ? -12.547 4.407 25.238 1.00 90.00 165 ALA A O 1
ATOM 1286 N N . LEU A 1 166 ? -10.628 3.476 24.533 1.00 89.56 166 LEU A N 1
ATOM 1287 C CA . LEU A 1 166 ? -11.005 3.466 23.113 1.00 89.56 166 LEU A CA 1
ATOM 1288 C C . LEU A 1 166 ? -12.235 2.593 22.845 1.00 89.56 166 LEU A C 1
ATOM 1290 O O . LEU A 1 166 ? -13.090 2.973 22.043 1.00 89.56 166 LEU A O 1
ATOM 1294 N N . ARG A 1 167 ? -12.361 1.459 23.542 1.00 90.12 167 ARG A N 1
ATOM 1295 C CA . ARG A 1 167 ? -13.548 0.600 23.482 1.00 90.12 167 ARG A CA 1
ATOM 1296 C C . ARG A 1 167 ? -14.803 1.324 23.944 1.00 90.12 167 ARG A C 1
ATOM 1298 O O . ARG A 1 167 ? -15.788 1.331 23.214 1.00 90.12 167 ARG A O 1
ATOM 1305 N N . GLN A 1 168 ? -14.749 1.967 25.107 1.00 87.81 168 GLN A N 1
ATOM 1306 C CA . GLN A 1 168 ? -15.886 2.717 25.643 1.00 87.81 168 GLN A CA 1
ATOM 1307 C C . GLN A 1 168 ? -16.312 3.851 24.706 1.00 87.81 168 GLN A C 1
ATOM 1309 O O . GLN A 1 168 ? -17.502 4.047 24.478 1.00 87.81 168 GLN A O 1
ATOM 1314 N N . ARG A 1 169 ? -15.353 4.562 24.103 1.00 86.06 169 ARG A N 1
ATOM 1315 C CA . ARG A 1 169 ? -15.631 5.631 23.133 1.00 86.06 169 ARG A CA 1
ATOM 1316 C C . ARG A 1 169 ? -16.308 5.101 21.861 1.00 86.06 169 ARG A C 1
ATOM 1318 O O . ARG A 1 169 ? -17.233 5.728 21.355 1.00 86.06 169 ARG A O 1
ATOM 1325 N N . LEU A 1 170 ? -15.877 3.942 21.364 1.00 83.75 170 LEU A N 1
ATOM 1326 C CA . LEU A 1 170 ? -16.448 3.292 20.178 1.00 83.75 170 LEU A CA 1
ATOM 1327 C C . LEU A 1 170 ? -17.836 2.676 20.417 1.00 83.75 170 LEU A C 1
ATOM 1329 O O . LEU A 1 170 ? -18.657 2.655 19.498 1.00 83.75 170 LEU A O 1
ATOM 1333 N N . GLU A 1 171 ? -18.092 2.165 21.621 1.00 81.94 171 GLU A N 1
ATOM 1334 C CA . GLU A 1 171 ? -19.402 1.652 22.044 1.00 81.94 171 GLU A CA 1
ATOM 1335 C C . GLU A 1 171 ? -20.375 2.808 22.345 1.00 81.94 171 GLU A C 1
ATOM 1337 O O . GLU A 1 171 ? -21.526 2.768 21.916 1.00 81.94 171 GLU A O 1
ATOM 1342 N N . GLY A 1 172 ? -19.903 3.885 22.983 1.00 68.12 172 GLY A N 1
ATOM 1343 C CA . GLY A 1 172 ? -20.695 5.084 23.278 1.00 68.12 172 GLY A CA 1
ATOM 1344 C C . GLY A 1 172 ? -21.156 5.850 22.034 1.00 68.12 172 GLY A C 1
ATOM 1345 O O . GLY A 1 172 ? -22.251 6.404 22.032 1.00 68.12 172 GLY A O 1
ATOM 1346 N N . SER A 1 173 ? -20.382 5.818 20.944 1.00 59.81 173 SER A N 1
ATOM 1347 C CA . SER A 1 173 ? -20.771 6.437 19.667 1.00 59.81 173 SER A CA 1
ATOM 1348 C C . SER A 1 173 ? -21.900 5.703 18.922 1.00 59.81 173 SER A C 1
ATOM 1350 O O . SER A 1 173 ? -22.344 6.205 17.898 1.00 59.81 173 SER A O 1
ATOM 1352 N N . GLN A 1 174 ? -22.347 4.527 19.386 1.00 52.56 174 GLN A N 1
ATOM 1353 C CA . GLN A 1 174 ? -23.496 3.797 18.817 1.00 52.56 174 GLN A CA 1
ATOM 1354 C C . GLN A 1 174 ? -24.827 4.099 19.520 1.00 52.56 174 GLN A C 1
ATOM 1356 O O . GLN A 1 174 ? -25.870 3.645 19.058 1.00 52.56 174 GLN A O 1
ATOM 1361 N N . ALA A 1 175 ? -24.803 4.804 20.654 1.00 45.50 175 ALA A N 1
ATOM 1362 C CA . ALA A 1 175 ? -25.989 5.053 21.474 1.00 45.50 175 ALA A CA 1
ATOM 1363 C C . ALA A 1 175 ? -26.726 6.364 21.126 1.00 45.50 175 ALA A C 1
ATOM 1365 O O . ALA A 1 175 ? -27.602 6.784 21.882 1.00 45.50 175 ALA A O 1
ATOM 1366 N N . VAL A 1 176 ? -26.368 7.006 20.008 1.00 41.16 176 VAL A N 1
ATOM 1367 C CA . VAL A 1 176 ? -26.965 8.247 19.482 1.00 41.16 176 VAL A CA 1
ATOM 1368 C C . VAL A 1 176 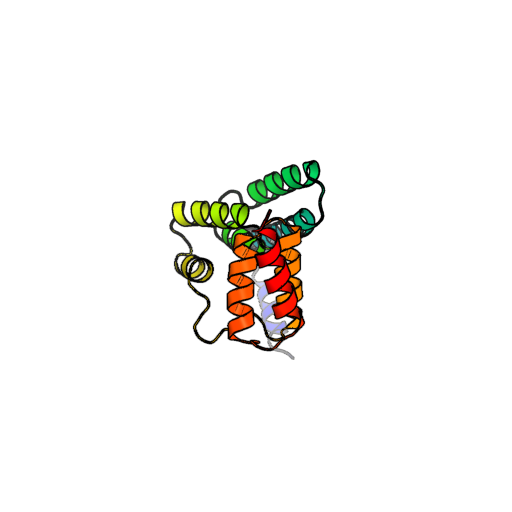? -27.338 8.025 18.026 1.00 41.16 176 VAL A C 1
ATOM 1370 O O . VAL A 1 176 ? -28.455 8.439 17.648 1.00 41.16 176 VAL A O 1
#

Sequence (176 aa):
MGRIGELIQGLEQIVPPWVLLAAAVVLAVLAAPGWVEGLRVKRVKARIRRMTRAEAGERERLLAEVWALADGRPEVLLALAREADKMNLPALRDRAIRDLEARGTHKDALRRLEGPPKPGEHRFAHPVEACVSIERLLENGADEAARARLAEALQRFPRDEGLLALRQRLEGSQAV

pLDDT: mean 78.33, std 12.36, range [37.81, 92.81]

Radius of gyration: 24.28 Å; chains: 1; bounding box: 74×36×60 Å

Foldseek 3Di:
DPDVVVVVVVVCVVDPVVNVVVVVVVVCVVCVVVVLLVVLLVLLLVLLVVLLVDDPVVVVVSLVVLCVSPVLPLSSLLSQLVSCVVQVVVVSNVVSLVSNVVVVPDVVSSCCSPPDDPVPPQPDPDLVVLLVVLVSCVVVVNLVVSVVSLVSSCVVVVPDPSSVVVVCVSVVVVVD

Secondary structure (DSSP, 8-state):
--SHHHHHHHHHTTS-HHHHHHHHHHHHHHHHHHHHHHHHHHHHHHHHHHHTTS-HHHHHHHHHHHHHHHTT-HHHHHHHHHHHHHTT-HHHHHHHHHHHHTTT--HHHHHHHHSPPPTT--S-SSHHHHHHHHHHHHHTT-HHHHHHHHHHHHHH-TT-HHHHHHHHHHHHTT--